Protein AF-A0A7C3Y9G1-F1 (afdb_monomer_lite)

Sequence (74 aa):
MLETLTLESPAFYENVSKTVAEKAVETASELNISSWDGYLMELARELKISKIYSVDEELKDKIKNVQVVNPTPK

Structure (mmCIF, N/CA/C/O backbone):
data_AF-A0A7C3Y9G1-F1
#
_entry.id   AF-A0A7C3Y9G1-F1
#
loop_
_atom_site.group_PDB
_atom_site.id
_atom_site.type_symbol
_atom_site.label_atom_id
_atom_site.label_alt_id
_atom_site.label_comp_id
_atom_site.label_asym_id
_atom_site.label_entity_id
_atom_site.label_seq_id
_atom_site.pdbx_PDB_ins_code
_atom_site.Cartn_x
_atom_site.Cartn_y
_atom_site.Cartn_z
_atom_site.occupancy
_atom_site.B_iso_or_equiv
_atom_site.auth_seq_id
_atom_site.auth_comp_id
_atom_site.auth_asym_id
_atom_site.auth_atom_id
_atom_site.pdbx_PDB_model_num
ATOM 1 N N . MET A 1 1 ? 26.995 1.050 -18.884 1.00 47.19 1 MET A N 1
ATOM 2 C CA . MET A 1 1 ? 25.637 0.791 -18.366 1.00 47.19 1 MET A CA 1
ATOM 3 C C . MET A 1 1 ? 25.788 -0.291 -17.311 1.00 47.19 1 MET A C 1
ATOM 5 O O . MET A 1 1 ? 26.418 -1.293 -17.619 1.00 47.19 1 MET A O 1
ATOM 9 N N . LEU A 1 2 ? 25.392 -0.036 -16.060 1.00 58.38 2 LEU A N 1
ATOM 10 C CA . LEU A 1 2 ? 25.447 -1.047 -14.998 1.00 58.38 2 LEU A CA 1
ATOM 11 C C . LEU A 1 2 ? 24.217 -1.943 -15.172 1.00 58.38 2 LEU A C 1
ATOM 13 O O . LEU A 1 2 ? 23.101 -1.471 -14.975 1.00 58.38 2 LEU A O 1
ATOM 17 N N . GLU A 1 3 ? 24.410 -3.193 -15.574 1.00 59.06 3 GLU A N 1
ATOM 18 C CA . GLU A 1 3 ? 23.352 -4.201 -15.508 1.00 59.06 3 GLU A CA 1
ATOM 19 C C . GLU A 1 3 ? 23.394 -4.830 -14.114 1.00 59.06 3 GLU A C 1
ATOM 21 O O . GLU A 1 3 ? 24.372 -5.469 -13.726 1.00 59.06 3 GLU A O 1
ATOM 26 N N . THR A 1 4 ? 22.354 -4.589 -13.319 1.00 64.06 4 THR A N 1
ATOM 27 C CA . THR A 1 4 ? 22.097 -5.372 -12.106 1.00 64.06 4 THR A CA 1
ATOM 28 C C . THR A 1 4 ? 21.742 -6.800 -12.499 1.00 64.06 4 THR A C 1
ATOM 30 O O . THR A 1 4 ? 21.080 -7.005 -13.512 1.00 64.06 4 THR A O 1
ATOM 33 N N . LEU A 1 5 ? 22.169 -7.777 -11.693 1.00 61.84 5 LEU A N 1
ATOM 34 C CA . LEU A 1 5 ? 21.888 -9.197 -11.905 1.00 61.84 5 LEU A CA 1
ATOM 35 C C . LEU A 1 5 ? 20.384 -9.413 -12.148 1.00 61.84 5 LEU A C 1
ATOM 37 O O . LEU A 1 5 ? 19.573 -9.201 -11.247 1.00 61.84 5 LEU A O 1
ATOM 41 N N . THR A 1 6 ? 20.022 -9.820 -13.362 1.00 63.03 6 THR A N 1
ATOM 42 C CA . THR A 1 6 ? 18.652 -10.173 -13.733 1.00 63.03 6 THR A CA 1
ATOM 43 C C . THR A 1 6 ? 18.455 -11.667 -13.505 1.00 63.03 6 THR A C 1
ATOM 45 O O . THR A 1 6 ? 19.191 -12.497 -14.036 1.00 63.03 6 THR A O 1
ATOM 48 N N . LEU A 1 7 ? 17.485 -12.024 -12.663 1.00 61.75 7 LEU A N 1
ATOM 49 C CA . LEU A 1 7 ? 17.124 -13.414 -12.401 1.00 61.75 7 LEU A CA 1
ATOM 50 C C . LEU A 1 7 ? 15.720 -13.660 -12.955 1.00 61.75 7 LEU A C 1
ATOM 52 O O . LEU A 1 7 ? 14.744 -13.172 -12.392 1.00 61.75 7 LEU A O 1
ATOM 56 N N . GLU A 1 8 ? 15.613 -14.431 -14.037 1.00 62.69 8 GLU A N 1
ATOM 57 C CA . GLU A 1 8 ? 14.327 -14.884 -14.585 1.00 62.69 8 GLU A CA 1
ATOM 58 C C . GLU A 1 8 ? 13.765 -16.033 -13.733 1.00 62.69 8 GLU A C 1
ATOM 60 O O . GLU A 1 8 ? 13.714 -17.191 -14.143 1.00 62.69 8 GLU A O 1
ATOM 65 N N . SER A 1 9 ? 13.401 -15.725 -12.489 1.00 68.75 9 SER A N 1
ATOM 66 C CA . SER A 1 9 ? 12.730 -16.662 -11.594 1.00 68.75 9 SER A CA 1
ATOM 67 C C . SER A 1 9 ? 11.281 -16.230 -11.401 1.00 68.75 9 SER A C 1
ATOM 69 O O . SER A 1 9 ? 11.056 -15.084 -11.024 1.00 68.75 9 SER A O 1
ATOM 71 N N . PRO A 1 10 ? 10.292 -17.133 -11.529 1.00 63.47 10 PRO A N 1
ATOM 72 C CA . PRO A 1 10 ? 8.899 -16.826 -11.196 1.00 63.47 10 PRO A CA 1
ATOM 73 C C . PRO A 1 10 ? 8.697 -16.512 -9.702 1.00 63.47 10 PRO A C 1
ATOM 75 O O . PRO A 1 10 ? 7.626 -16.058 -9.309 1.00 63.47 10 PRO A O 1
ATOM 78 N N . ALA A 1 11 ? 9.708 -16.762 -8.859 1.00 63.25 11 ALA A N 1
ATOM 79 C CA . ALA A 1 11 ? 9.716 -16.365 -7.453 1.00 63.25 11 ALA A CA 1
ATOM 80 C C . ALA A 1 11 ? 10.143 -14.900 -7.237 1.00 63.25 11 ALA A C 1
ATOM 82 O O . ALA A 1 11 ? 9.953 -14.371 -6.143 1.00 63.25 11 ALA A O 1
ATOM 83 N N . PHE A 1 12 ? 10.725 -14.254 -8.251 1.00 61.31 12 PHE A N 1
ATOM 84 C CA . PHE A 1 12 ? 11.068 -12.838 -8.224 1.00 61.31 12 PHE A CA 1
ATOM 85 C C . PHE A 1 12 ? 10.026 -12.057 -9.018 1.00 61.31 12 PHE A C 1
ATOM 87 O O . PHE A 1 12 ? 9.844 -12.266 -10.214 1.00 61.31 12 PHE A O 1
ATOM 94 N N . TYR A 1 13 ? 9.331 -11.151 -8.334 1.00 62.84 13 TYR A N 1
ATOM 95 C CA . TYR A 1 13 ? 8.471 -10.187 -9.007 1.00 62.84 13 TYR A CA 1
ATOM 96 C C . TYR A 1 13 ? 9.325 -9.220 -9.829 1.00 62.84 13 TYR A C 1
ATOM 98 O O . TYR A 1 13 ? 10.431 -8.857 -9.424 1.00 62.84 13 TYR A O 1
ATOM 106 N N . GLU A 1 14 ? 8.796 -8.819 -10.985 1.00 67.50 14 GLU A N 1
ATOM 107 C CA . GLU A 1 14 ? 9.422 -7.827 -11.855 1.00 67.50 14 GLU A CA 1
ATOM 108 C C . GLU A 1 14 ? 9.735 -6.526 -11.103 1.00 67.50 14 GLU A C 1
ATOM 110 O O . GLU A 1 14 ? 9.131 -6.207 -10.073 1.00 67.50 14 GLU A O 1
ATOM 115 N N . ASN A 1 15 ? 10.684 -5.754 -11.639 1.00 73.50 15 ASN A N 1
ATOM 116 C CA . ASN A 1 15 ? 11.030 -4.448 -11.093 1.00 73.50 15 ASN A CA 1
ATOM 117 C C . ASN A 1 15 ? 9.773 -3.582 -10.962 1.00 73.50 15 ASN A C 1
ATOM 119 O O . ASN A 1 15 ? 9.130 -3.238 -11.954 1.00 73.50 15 ASN A O 1
ATOM 123 N N . VAL A 1 16 ? 9.457 -3.187 -9.732 1.00 77.88 16 VAL A N 1
ATOM 124 C CA . VAL A 1 16 ? 8.383 -2.231 -9.474 1.00 77.88 16 VAL A CA 1
ATOM 125 C C . VAL A 1 16 ? 8.7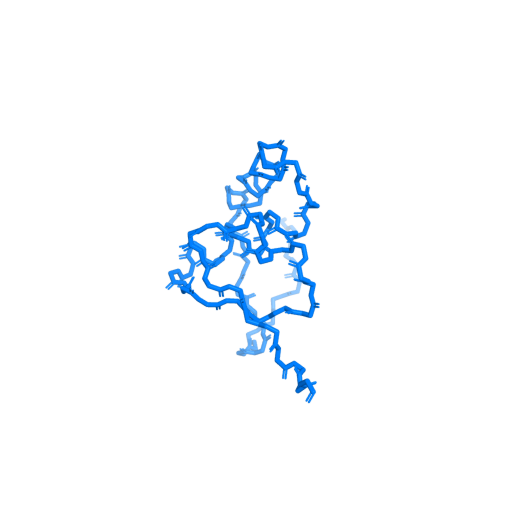72 -0.889 -10.083 1.00 77.88 16 VAL A C 1
ATOM 127 O O . VAL A 1 16 ? 9.903 -0.419 -9.930 1.00 77.88 16 VAL A O 1
ATOM 130 N N . SER A 1 17 ? 7.843 -0.274 -10.816 1.00 87.00 17 SER A N 1
ATOM 131 C CA . SER A 1 17 ? 8.119 0.998 -11.477 1.00 87.00 17 SER A CA 1
ATOM 132 C C . SER A 1 17 ? 8.465 2.073 -10.443 1.00 87.00 17 SER A C 1
ATOM 134 O O . SER A 1 17 ? 7.888 2.127 -9.353 1.00 87.00 17 SER A O 1
ATOM 136 N N . LYS A 1 18 ? 9.382 2.981 -10.799 1.00 88.62 18 LYS A N 1
ATOM 137 C CA . LYS A 1 18 ? 9.741 4.125 -9.946 1.00 88.62 18 LYS A CA 1
ATOM 138 C C . LYS A 1 18 ? 8.502 4.908 -9.500 1.00 88.62 18 LYS A C 1
ATOM 140 O O . LYS A 1 18 ? 8.420 5.328 -8.354 1.00 88.62 18 LYS A O 1
ATOM 145 N N . THR A 1 19 ? 7.522 5.042 -10.389 1.00 91.12 19 THR A N 1
ATOM 146 C CA . THR A 1 19 ? 6.261 5.739 -10.124 1.00 91.12 19 THR A CA 1
ATOM 147 C C . THR A 1 19 ? 5.440 5.074 -9.021 1.00 91.12 19 THR A C 1
ATOM 149 O O . THR A 1 19 ? 4.851 5.778 -8.208 1.00 91.12 19 THR A O 1
ATOM 152 N N . VAL A 1 20 ? 5.405 3.739 -8.953 1.00 90.38 20 VAL A N 1
ATOM 153 C CA . VAL A 1 20 ? 4.720 3.026 -7.860 1.00 90.38 20 VAL A CA 1
ATOM 154 C C . VAL A 1 20 ? 5.440 3.272 -6.534 1.00 90.38 20 VAL A C 1
ATOM 156 O O . VAL A 1 20 ? 4.788 3.537 -5.529 1.00 90.38 20 VAL A O 1
ATOM 159 N N . ALA A 1 21 ? 6.776 3.266 -6.532 1.00 90.25 21 ALA A N 1
ATOM 160 C CA . ALA A 1 21 ? 7.555 3.567 -5.331 1.00 90.25 21 ALA A CA 1
ATOM 161 C C . ALA A 1 21 ? 7.359 5.017 -4.843 1.00 90.25 21 ALA A C 1
ATOM 163 O O . ALA A 1 21 ? 7.245 5.250 -3.644 1.00 90.25 21 ALA A O 1
ATOM 164 N N . GLU A 1 22 ? 7.276 5.991 -5.750 1.00 94.38 22 GLU A N 1
ATOM 165 C CA . GLU A 1 22 ? 6.998 7.392 -5.399 1.00 94.38 22 GLU A CA 1
ATOM 166 C C . GLU A 1 22 ? 5.591 7.557 -4.809 1.00 94.38 22 GLU A C 1
ATOM 168 O O . GLU A 1 22 ? 5.440 8.134 -3.730 1.00 94.38 22 GLU A O 1
ATOM 173 N N . LYS A 1 23 ? 4.575 6.969 -5.455 1.00 94.19 23 LYS A N 1
ATOM 174 C CA . LYS A 1 23 ? 3.191 6.973 -4.955 1.00 94.19 23 LYS A CA 1
ATOM 175 C C . LYS A 1 23 ? 3.055 6.293 -3.602 1.00 94.19 23 LYS A C 1
ATOM 177 O O . LYS A 1 23 ? 2.266 6.739 -2.777 1.00 94.19 23 LYS A O 1
ATOM 182 N N . ALA A 1 24 ? 3.813 5.226 -3.361 1.00 93.19 24 ALA A N 1
ATOM 183 C CA . ALA A 1 24 ? 3.816 4.534 -2.080 1.00 93.19 24 ALA A CA 1
ATOM 184 C C . ALA A 1 24 ? 4.248 5.455 -0.932 1.00 93.19 24 ALA A C 1
ATOM 186 O O . ALA A 1 24 ? 3.631 5.442 0.132 1.00 93.19 24 ALA A O 1
ATOM 187 N N . VAL A 1 25 ? 5.283 6.272 -1.155 1.00 94.94 25 VAL A N 1
ATOM 188 C CA . VAL A 1 25 ? 5.775 7.237 -0.160 1.00 94.94 25 VAL A CA 1
ATOM 189 C C . VAL A 1 25 ? 4.759 8.356 0.068 1.00 94.94 25 VAL A C 1
ATOM 191 O O . VAL A 1 25 ? 4.497 8.713 1.215 1.00 94.94 25 VAL A O 1
ATOM 194 N N . GLU A 1 26 ? 4.156 8.874 -1.003 1.00 95.25 26 GLU A N 1
ATOM 195 C CA . GLU A 1 26 ? 3.086 9.877 -0.921 1.00 95.25 26 GLU A CA 1
ATOM 196 C C . GLU A 1 26 ? 1.885 9.336 -0.133 1.00 95.25 26 GLU A C 1
ATOM 198 O O . GLU A 1 26 ? 1.485 9.916 0.874 1.00 95.25 26 GLU A O 1
ATOM 203 N N . THR A 1 27 ? 1.404 8.151 -0.503 1.00 92.12 27 THR A N 1
ATOM 204 C CA . THR A 1 27 ? 0.291 7.456 0.155 1.00 92.12 27 THR A CA 1
ATOM 205 C C . THR A 1 27 ? 0.574 7.193 1.635 1.00 92.12 27 THR A C 1
ATOM 207 O O . THR A 1 27 ? -0.309 7.363 2.478 1.00 92.12 27 THR A O 1
ATOM 210 N N . ALA A 1 28 ? 1.806 6.796 1.973 1.00 93.19 28 ALA A N 1
ATOM 211 C CA . ALA A 1 28 ? 2.205 6.583 3.360 1.00 93.19 28 ALA A CA 1
ATOM 212 C C . ALA A 1 28 ? 2.096 7.873 4.186 1.00 93.19 28 ALA A C 1
ATOM 214 O O . ALA A 1 28 ? 1.583 7.855 5.307 1.00 93.19 28 ALA A O 1
ATOM 215 N N . SER A 1 29 ? 2.521 8.996 3.601 1.00 94.44 29 SER A N 1
ATOM 216 C CA . SER A 1 29 ? 2.405 10.315 4.219 1.00 94.44 29 SER A CA 1
ATOM 217 C C . SER A 1 29 ? 0.948 10.767 4.355 1.00 94.44 29 SER A C 1
ATOM 219 O O . SER A 1 29 ? 0.575 11.285 5.405 1.00 94.44 29 SER A O 1
ATOM 221 N N . GLU A 1 30 ? 0.121 10.583 3.324 1.00 92.75 30 GLU A N 1
ATOM 222 C CA . GLU A 1 30 ? -1.287 11.009 3.320 1.00 92.75 30 GLU A CA 1
ATOM 223 C C . GLU A 1 30 ? -2.134 10.256 4.349 1.00 92.75 30 GLU A C 1
ATOM 225 O O . GLU A 1 30 ? -2.984 10.844 5.020 1.00 92.75 30 GLU A O 1
ATOM 230 N N . LEU A 1 31 ? -1.899 8.950 4.485 1.00 88.56 31 LEU A N 1
ATOM 231 C CA . LEU A 1 31 ? -2.665 8.083 5.381 1.00 88.56 31 LEU A CA 1
ATOM 232 C C . LEU A 1 31 ? -2.038 7.942 6.770 1.00 88.56 31 LEU A C 1
ATOM 234 O O . LEU A 1 31 ? -2.609 7.260 7.622 1.00 88.56 31 LEU A O 1
ATOM 238 N N . ASN A 1 32 ? -0.890 8.586 7.008 1.00 90.56 32 ASN A N 1
ATOM 239 C CA . ASN A 1 32 ? -0.117 8.477 8.244 1.00 90.56 32 ASN A CA 1
ATOM 240 C C . ASN A 1 32 ? 0.136 7.003 8.636 1.00 90.56 32 ASN A C 1
ATOM 2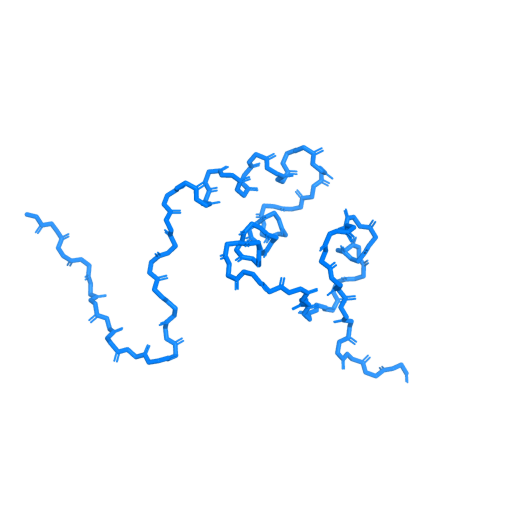42 O O . ASN A 1 32 ? -0.121 6.573 9.767 1.00 90.56 32 ASN A O 1
ATOM 246 N N . ILE A 1 33 ? 0.598 6.220 7.659 1.00 89.06 33 ILE A N 1
ATOM 247 C CA . ILE A 1 33 ? 0.964 4.804 7.798 1.00 89.06 33 ILE A CA 1
ATOM 248 C C . ILE A 1 33 ? 2.461 4.619 7.597 1.00 89.06 33 ILE A C 1
ATOM 250 O O . ILE A 1 33 ? 3.176 5.537 7.189 1.00 89.06 33 ILE A O 1
ATOM 254 N N . SER A 1 34 ? 2.958 3.422 7.895 1.00 90.06 34 SER A N 1
ATOM 255 C CA . SER A 1 34 ? 4.359 3.125 7.638 1.00 90.06 34 SER A CA 1
ATOM 256 C C . SER A 1 34 ? 4.652 3.134 6.129 1.00 90.06 34 SER A C 1
ATOM 258 O O . SER A 1 34 ? 3.782 2.884 5.291 1.00 90.06 34 SER A O 1
ATOM 260 N N . SER A 1 35 ? 5.906 3.407 5.765 1.00 89.62 35 SER A N 1
ATOM 261 C CA . SER A 1 35 ? 6.330 3.421 4.360 1.00 89.62 35 SER A CA 1
ATOM 262 C C . SER A 1 35 ? 6.113 2.075 3.660 1.00 89.62 35 SER A C 1
ATOM 264 O O . SER A 1 35 ? 5.813 2.043 2.467 1.00 89.62 35 SER A O 1
ATOM 266 N N . TRP A 1 36 ? 6.236 0.965 4.391 1.00 89.19 36 TRP A N 1
ATOM 267 C CA . TRP A 1 36 ? 6.044 -0.380 3.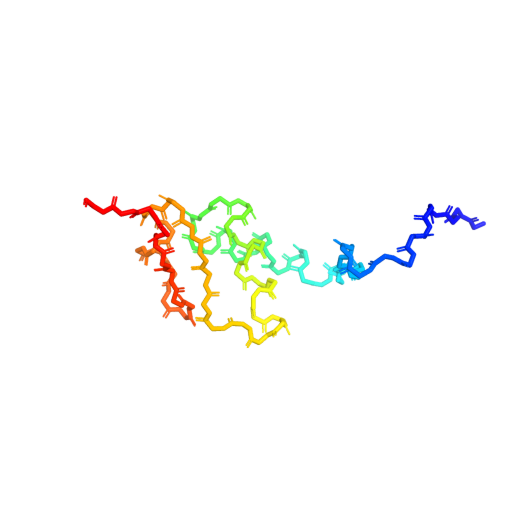854 1.00 89.19 36 TRP A CA 1
ATOM 268 C C . TRP A 1 36 ? 4.560 -0.737 3.693 1.00 89.19 36 TRP A C 1
ATOM 270 O O . TRP A 1 36 ? 4.215 -1.394 2.712 1.00 89.19 36 TRP A O 1
ATOM 280 N N . ASP A 1 37 ? 3.672 -0.221 4.547 1.00 88.88 37 ASP A N 1
ATOM 281 C CA . ASP A 1 37 ? 2.220 -0.336 4.354 1.00 88.88 37 ASP A CA 1
ATOM 282 C C . ASP A 1 37 ? 1.755 0.421 3.106 1.00 88.88 37 ASP A C 1
ATOM 284 O O . ASP A 1 37 ? 1.021 -0.124 2.278 1.00 88.88 37 ASP A O 1
ATOM 288 N N . GLY A 1 38 ? 2.232 1.660 2.925 1.00 91.75 38 GLY A N 1
ATOM 289 C CA . GLY A 1 38 ? 1.958 2.455 1.722 1.00 91.75 38 GLY A CA 1
ATOM 290 C C . GLY A 1 38 ? 2.479 1.785 0.449 1.00 91.75 38 GLY A C 1
ATOM 291 O O . GLY A 1 38 ? 1.801 1.787 -0.580 1.00 91.75 38 GLY A O 1
ATOM 292 N N . TYR A 1 39 ? 3.638 1.127 0.530 1.00 91.06 39 TYR A N 1
ATOM 293 C CA . TYR A 1 39 ? 4.184 0.332 -0.569 1.00 91.06 39 TYR A CA 1
ATOM 294 C C . TYR A 1 39 ? 3.322 -0.878 -0.917 1.00 91.06 39 TYR A C 1
ATOM 296 O O . TYR A 1 39 ? 2.984 -1.068 -2.086 1.00 91.06 39 TYR A O 1
ATOM 304 N N . LEU A 1 40 ? 2.916 -1.669 0.079 1.00 89.81 40 LEU A N 1
ATOM 305 C CA . LEU A 1 40 ? 2.029 -2.814 -0.135 1.00 89.81 40 LEU A CA 1
ATOM 306 C C . LEU A 1 40 ? 0.690 -2.390 -0.746 1.00 89.81 40 LEU A C 1
ATOM 308 O O . LEU A 1 40 ? 0.163 -3.098 -1.606 1.00 89.81 40 LEU A O 1
ATOM 312 N N . MET A 1 41 ? 0.164 -1.228 -0.352 1.00 89.62 41 MET A N 1
ATOM 313 C CA . MET A 1 41 ? -1.063 -0.690 -0.932 1.00 89.62 41 MET A CA 1
ATOM 314 C C . MET A 1 41 ? -0.933 -0.357 -2.413 1.00 89.62 41 MET A C 1
ATOM 316 O O . MET A 1 41 ? -1.742 -0.818 -3.220 1.00 89.62 41 MET A O 1
ATOM 320 N N . GLU A 1 42 ? 0.047 0.473 -2.773 1.00 91.94 42 GLU A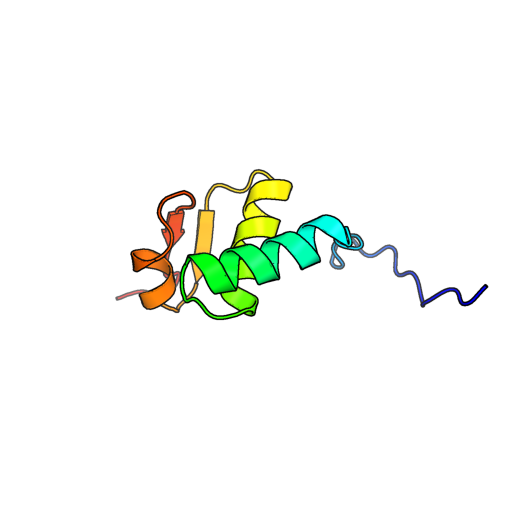 N 1
ATOM 321 C CA . GLU A 1 42 ? 0.196 0.929 -4.155 1.00 91.94 42 GLU A CA 1
ATOM 322 C C . GLU A 1 42 ? 0.620 -0.221 -5.069 1.00 91.94 42 GLU A C 1
ATOM 324 O O . GLU A 1 42 ? 0.153 -0.309 -6.205 1.00 91.94 42 GLU A O 1
ATOM 329 N N . LEU A 1 43 ? 1.384 -1.183 -4.544 1.00 89.75 43 LEU A N 1
ATOM 330 C CA . LEU A 1 43 ? 1.668 -2.431 -5.242 1.00 89.75 43 LEU A CA 1
ATOM 331 C C . LEU A 1 43 ? 0.397 -3.263 -5.472 1.00 89.75 43 LEU A C 1
ATOM 333 O O . LEU A 1 43 ? 0.160 -3.724 -6.587 1.00 89.75 43 LEU A O 1
ATOM 337 N N . ALA A 1 44 ? -0.448 -3.438 -4.453 1.00 89.88 44 ALA A N 1
ATOM 338 C CA . ALA A 1 44 ? -1.711 -4.158 -4.608 1.00 89.88 44 ALA A CA 1
ATOM 339 C C . ALA A 1 44 ? -2.642 -3.462 -5.612 1.00 89.88 44 ALA A C 1
ATOM 341 O O . ALA A 1 44 ? -3.293 -4.134 -6.414 1.00 89.88 44 ALA A O 1
ATOM 342 N N . ARG A 1 45 ? -2.664 -2.124 -5.625 1.00 88.75 45 ARG A N 1
ATOM 343 C CA . ARG A 1 45 ? -3.420 -1.330 -6.599 1.00 88.75 45 ARG A CA 1
ATOM 344 C C . ARG A 1 45 ? -2.917 -1.553 -8.026 1.00 88.75 45 ARG A C 1
ATOM 346 O O . ARG A 1 45 ? -3.735 -1.814 -8.908 1.00 88.75 45 ARG A O 1
ATOM 353 N N . GLU A 1 46 ? -1.604 -1.485 -8.240 1.00 89.06 46 GLU A N 1
ATOM 354 C CA . GLU A 1 46 ? -0.976 -1.690 -9.552 1.00 89.06 46 GLU A CA 1
ATOM 355 C C . GLU A 1 46 ? -1.244 -3.105 -10.085 1.00 89.06 46 GLU A C 1
ATOM 357 O O . GLU A 1 46 ? -1.648 -3.289 -11.234 1.00 89.06 46 GLU A O 1
ATOM 362 N N . LEU A 1 47 ? -1.119 -4.109 -9.214 1.00 88.00 47 LEU A N 1
ATOM 363 C CA . LEU A 1 47 ? -1.357 -5.514 -9.546 1.00 88.00 47 LEU A CA 1
ATOM 364 C C . LEU A 1 47 ? -2.848 -5.898 -9.565 1.00 88.00 47 LEU A C 1
ATOM 366 O O . LEU A 1 47 ? -3.179 -7.055 -9.824 1.00 88.00 47 LEU A O 1
ATOM 370 N N . LYS A 1 48 ? -3.759 -4.949 -9.299 1.00 89.19 48 LYS A N 1
ATOM 371 C CA . LYS A 1 48 ? -5.216 -5.169 -9.199 1.00 89.19 48 LYS A CA 1
ATOM 372 C C . LYS A 1 48 ? -5.594 -6.266 -8.192 1.00 89.19 48 LYS A C 1
ATOM 374 O O . LYS A 1 48 ? -6.567 -6.998 -8.379 1.00 89.19 48 LYS A O 1
ATOM 379 N N . ILE A 1 49 ? -4.831 -6.367 -7.110 1.00 89.94 49 ILE A N 1
ATOM 380 C CA . ILE A 1 49 ? -5.055 -7.296 -6.006 1.00 89.94 49 ILE A CA 1
ATOM 381 C C . ILE A 1 49 ? -6.007 -6.641 -5.004 1.00 89.94 49 ILE A C 1
ATOM 383 O O . ILE A 1 49 ? -5.729 -5.585 -4.444 1.00 89.94 49 ILE A O 1
ATOM 387 N N . SER A 1 50 ? -7.140 -7.290 -4.747 1.00 89.19 50 SER A N 1
ATOM 388 C CA . SER A 1 50 ? -8.173 -6.785 -3.833 1.00 89.19 50 SER A CA 1
ATOM 389 C C . SER A 1 50 ? -8.032 -7.280 -2.393 1.00 89.19 50 SER A C 1
ATOM 391 O O . SER A 1 50 ? -8.795 -6.848 -1.528 1.00 89.19 50 SER A O 1
ATOM 393 N N . LYS A 1 51 ? -7.075 -8.175 -2.118 1.00 90.50 51 LYS A N 1
ATOM 394 C CA . LYS A 1 51 ? -6.878 -8.794 -0.805 1.00 90.50 51 LYS A CA 1
ATOM 395 C C . LYS A 1 51 ? -5.399 -8.890 -0.436 1.00 90.50 51 LYS A C 1
ATOM 397 O O . LYS A 1 51 ? -4.623 -9.486 -1.175 1.00 90.50 51 LYS A O 1
ATOM 402 N N . ILE A 1 52 ? -5.045 -8.370 0.734 1.00 89.56 52 ILE A N 1
ATOM 403 C CA . ILE A 1 52 ? -3.719 -8.483 1.347 1.00 89.56 52 ILE A CA 1
ATOM 404 C C . ILE A 1 52 ? -3.852 -9.337 2.607 1.00 89.56 52 ILE A C 1
ATOM 406 O O . ILE A 1 52 ? -4.779 -9.159 3.397 1.00 89.56 52 ILE A O 1
ATOM 410 N N . TYR A 1 53 ? -2.922 -10.265 2.806 1.00 89.25 53 TYR A N 1
ATOM 411 C CA . TYR A 1 53 ? -2.817 -11.007 4.056 1.00 89.25 53 TYR A CA 1
ATOM 412 C C . TYR A 1 53 ? -1.746 -10.358 4.926 1.00 89.25 53 TYR A C 1
ATOM 414 O O . TYR A 1 53 ? -0.600 -10.248 4.499 1.00 89.25 53 TYR A O 1
ATOM 422 N N . SER A 1 54 ? -2.118 -9.921 6.127 1.00 87.19 54 SER A N 1
ATOM 423 C CA . SER A 1 54 ? -1.191 -9.309 7.081 1.00 87.19 54 SER A CA 1
ATOM 424 C C . SER A 1 54 ? -1.599 -9.655 8.503 1.00 87.19 54 SER A C 1
ATOM 426 O O . SER A 1 54 ? -2.785 -9.695 8.813 1.00 87.19 54 SER A O 1
ATOM 428 N N . VAL A 1 55 ? -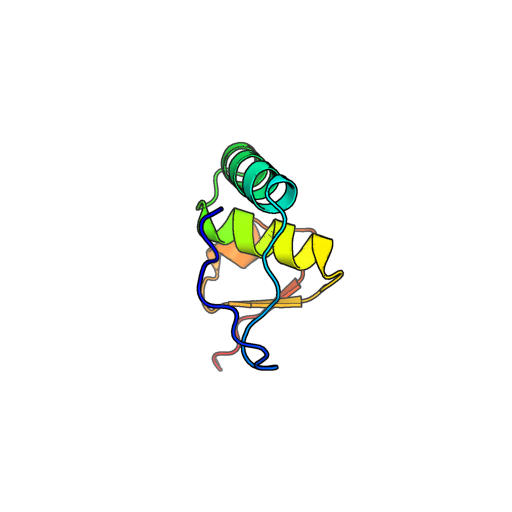0.612 -9.904 9.359 1.00 87.31 55 VAL A N 1
ATOM 429 C CA . VAL A 1 55 ? -0.817 -10.089 10.805 1.00 87.31 55 VAL A CA 1
ATOM 430 C C . VAL A 1 55 ? -1.013 -8.762 11.540 1.00 87.31 55 VAL A C 1
ATOM 432 O O . VAL A 1 55 ? -1.418 -8.767 12.699 1.00 87.31 55 VAL A O 1
ATOM 435 N N . ASP A 1 56 ? -0.708 -7.645 10.877 1.00 83.38 56 ASP A N 1
ATOM 436 C CA . ASP A 1 56 ? -0.872 -6.306 11.424 1.00 83.38 56 ASP A CA 1
ATOM 437 C C . ASP A 1 56 ? -2.344 -5.880 11.352 1.00 83.38 56 ASP A C 1
ATOM 439 O O . ASP A 1 56 ? -2.900 -5.647 10.274 1.00 83.38 56 ASP A O 1
ATOM 443 N N . GLU A 1 57 ? -2.986 -5.798 12.515 1.00 79.06 57 GLU A N 1
ATOM 444 C CA . GLU A 1 57 ? -4.377 -5.363 12.626 1.00 79.06 57 GLU A CA 1
ATOM 445 C C . GLU A 1 57 ? -4.529 -3.849 12.403 1.00 79.06 57 GLU A C 1
ATOM 447 O O . GLU A 1 57 ? -5.586 -3.423 11.942 1.00 79.06 57 GLU A O 1
ATOM 452 N N . GLU A 1 58 ? -3.495 -3.026 12.633 1.00 79.75 58 GLU A N 1
ATOM 453 C CA . GLU A 1 58 ? -3.587 -1.582 12.364 1.00 79.75 58 GLU A CA 1
ATOM 454 C C . GLU A 1 58 ? -3.755 -1.302 10.870 1.00 79.75 58 GLU A C 1
ATOM 456 O O . GLU A 1 58 ? -4.447 -0.361 10.467 1.00 79.75 58 GLU A O 1
ATOM 461 N N . LEU A 1 59 ? -3.145 -2.147 10.039 1.00 81.75 59 LEU A N 1
ATOM 462 C CA . LEU A 1 59 ? -3.236 -2.053 8.590 1.00 81.75 59 LEU A CA 1
ATOM 463 C C . LEU A 1 59 ? -4.682 -2.213 8.108 1.00 81.75 59 LEU A C 1
ATOM 465 O O . LEU A 1 59 ? -5.128 -1.545 7.175 1.00 81.75 59 LEU A O 1
ATOM 469 N N . LYS A 1 60 ? -5.444 -3.074 8.779 1.00 80.81 60 LYS A N 1
ATOM 470 C CA . LYS A 1 60 ? -6.843 -3.336 8.453 1.00 80.81 60 LYS A CA 1
ATOM 471 C C . LYS A 1 60 ? -7.744 -2.128 8.696 1.00 80.81 60 LYS A C 1
ATOM 473 O O . LYS A 1 60 ? -8.681 -1.918 7.929 1.00 80.81 60 LYS A O 1
ATOM 478 N N . ASP A 1 61 ? -7.453 -1.330 9.718 1.00 80.38 61 ASP A N 1
ATOM 479 C CA . ASP A 1 61 ? -8.270 -0.164 10.068 1.00 80.38 61 ASP A CA 1
ATOM 480 C C . ASP A 1 61 ? -7.964 1.054 9.185 1.00 80.38 61 ASP A C 1
ATOM 482 O O . ASP A 1 61 ? -8.841 1.884 8.919 1.00 80.38 61 ASP A O 1
ATOM 486 N N . LYS A 1 62 ? -6.723 1.162 8.701 1.00 79.19 62 LYS A N 1
ATOM 487 C CA . LYS A 1 62 ? -6.257 2.307 7.905 1.00 79.19 62 LYS A CA 1
ATOM 488 C C . LYS A 1 62 ? -6.527 2.135 6.404 1.00 79.19 62 LYS A C 1
ATOM 490 O O . LYS A 1 62 ? -6.690 3.129 5.694 1.00 79.19 62 LYS A O 1
ATOM 495 N N . ILE A 1 63 ? -6.653 0.897 5.918 1.00 78.31 63 ILE A N 1
ATOM 496 C CA . ILE A 1 63 ? -6.878 0.593 4.500 1.00 78.31 63 ILE A CA 1
ATOM 497 C C . ILE A 1 63 ? -8.351 0.287 4.217 1.00 78.31 63 ILE A C 1
ATOM 499 O O . ILE A 1 63 ? -8.875 -0.755 4.596 1.00 78.31 63 ILE A O 1
ATOM 503 N N . LYS A 1 64 ? -9.017 1.161 3.452 1.00 74.88 64 LYS A N 1
ATOM 504 C CA . LYS A 1 64 ? -10.429 0.971 3.055 1.00 74.88 64 LYS A CA 1
ATOM 505 C C . LYS A 1 64 ? -10.626 0.336 1.677 1.00 74.88 64 LYS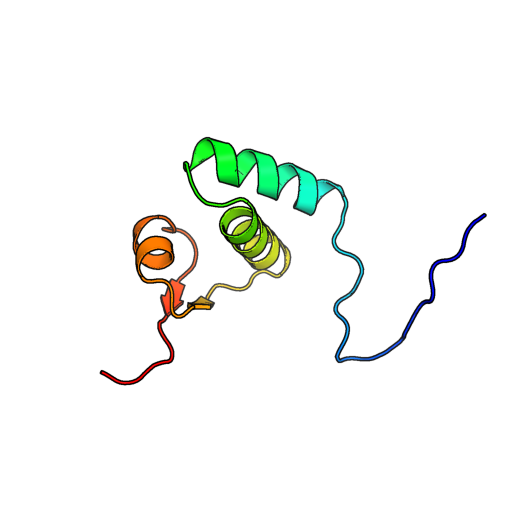 A C 1
ATOM 507 O O . LYS A 1 64 ? -11.687 -0.217 1.407 1.00 74.88 64 LYS A O 1
ATOM 512 N N . ASN A 1 65 ? -9.625 0.426 0.802 1.00 78.88 65 ASN A N 1
ATOM 513 C CA . ASN A 1 65 ? -9.760 0.060 -0.615 1.00 78.88 65 ASN A CA 1
ATOM 514 C C . ASN A 1 65 ? -9.309 -1.375 -0.929 1.00 78.88 65 ASN A C 1
ATOM 516 O O . ASN A 1 65 ? -9.562 -1.867 -2.026 1.00 78.88 65 ASN A O 1
ATOM 520 N N . VAL A 1 66 ? -8.634 -2.034 0.012 1.00 83.38 66 VAL A N 1
ATOM 521 C CA . VAL A 1 66 ? -8.105 -3.394 -0.129 1.00 83.38 66 VAL A CA 1
ATOM 522 C C . VAL A 1 66 ? -8.480 -4.175 1.122 1.00 83.38 66 VAL A C 1
ATOM 524 O O . VAL A 1 66 ? -8.368 -3.668 2.235 1.00 83.38 66 VAL A O 1
ATOM 527 N N . GLN A 1 67 ? -8.951 -5.408 0.953 1.00 87.94 67 GLN A N 1
ATOM 528 C CA . GLN A 1 67 ? -9.328 -6.254 2.077 1.00 87.94 67 GLN A CA 1
ATOM 529 C C . GLN A 1 67 ? -8.071 -6.780 2.776 1.00 87.94 67 GLN A C 1
ATOM 531 O O . GLN A 1 67 ? -7.355 -7.603 2.208 1.00 87.94 67 GLN A O 1
ATOM 536 N N . VAL A 1 68 ? -7.828 -6.360 4.017 1.00 88.81 68 VAL A N 1
ATOM 537 C CA . VAL A 1 68 ? -6.746 -6.908 4.847 1.00 88.81 68 VAL A CA 1
ATOM 538 C C . VAL A 1 68 ? -7.287 -8.058 5.700 1.00 88.81 68 VAL A C 1
ATOM 540 O O . VAL A 1 68 ? -8.263 -7.895 6.437 1.00 88.81 68 VAL A O 1
ATOM 543 N N . VAL A 1 69 ? -6.681 -9.240 5.574 1.00 89.25 69 VAL A N 1
ATOM 544 C CA . VAL A 1 69 ? -7.076 -10.458 6.297 1.00 89.25 69 VAL A CA 1
ATOM 545 C C . VAL A 1 69 ? -5.911 -10.954 7.143 1.00 89.25 69 VAL A C 1
ATOM 547 O O . VAL A 1 69 ? -4.850 -11.257 6.602 1.00 89.25 69 VAL A O 1
ATOM 550 N N . ASN A 1 70 ? -6.124 -11.114 8.449 1.00 88.19 70 ASN A N 1
ATOM 551 C CA . ASN A 1 70 ? -5.164 -11.808 9.300 1.00 88.19 70 ASN A CA 1
ATOM 552 C C . ASN A 1 70 ? -5.230 -13.319 9.028 1.00 88.19 70 ASN A C 1
ATOM 554 O O . ASN A 1 70 ? -6.294 -13.913 9.221 1.00 88.19 70 ASN A O 1
ATOM 558 N N . PRO A 1 71 ? -4.143 -13.952 8.540 1.00 88.00 71 PRO A N 1
ATOM 559 C CA . PRO A 1 71 ? -4.132 -15.387 8.266 1.00 88.00 71 PRO A CA 1
ATOM 560 C C . PRO A 1 71 ? -4.040 -16.238 9.542 1.00 88.00 71 PRO A C 1
ATOM 562 O O . PRO A 1 71 ? -4.215 -17.454 9.471 1.00 88.00 71 PRO A O 1
ATOM 565 N N . THR A 1 72 ? -3.745 -15.631 10.693 1.00 84.19 72 THR A N 1
ATOM 566 C CA . THR A 1 72 ? -3.557 -16.348 11.956 1.00 84.19 72 THR A CA 1
ATOM 567 C C . THR A 1 72 ? -4.916 -16.727 12.555 1.00 84.19 72 THR A C 1
ATOM 569 O O . THR A 1 72 ? -5.774 -15.851 12.698 1.00 84.19 72 THR A O 1
ATOM 572 N N . PRO A 1 73 ? -5.142 -18.004 12.920 1.00 77.94 73 PRO A N 1
ATOM 573 C CA . PRO A 1 73 ? -6.359 -18.418 13.613 1.00 77.94 73 PRO A CA 1
ATOM 574 C C . PRO A 1 73 ? -6.512 -17.681 14.950 1.00 77.94 73 PRO A C 1
ATOM 576 O O . PRO A 1 73 ? -5.516 -17.423 15.626 1.00 77.94 73 PRO A O 1
ATOM 579 N N . LYS A 1 74 ? -7.755 -17.368 15.326 1.00 70.25 74 LYS A N 1
ATOM 580 C CA . LYS A 1 74 ? -8.092 -16.884 16.672 1.00 70.25 74 LYS A CA 1
ATOM 581 C C . LYS A 1 74 ? -8.216 -18.031 17.664 1.00 70.25 74 LYS A C 1
ATOM 583 O O . LYS A 1 74 ? -8.696 -19.106 17.240 1.00 70.25 74 LYS A O 1
#

Secondary structure (DSSP, 8-state):
---------TTSPPPPPHHHHHHHHHHHHHHT--HHHHHHHHHHHHTT--EEE-S-HHHHHH-SSSEEE--S--

pLDDT: mean 82.44, std 11.38, range [47.19, 95.25]

Foldseek 3Di:
DDDDDDDPDPVDDPDDDPVLLVQLCVQCVVLVHDSVLSSVVSVCVVVVNQEDEDCDPVSCVSDDRHHYHDPDDD

Radius of gyration: 14.35 Å; chains: 1; bounding box: 36×29×35 Å